Protein AF-I9NZW0-F1 (afdb_monomer)

Structure (mmCIF, N/CA/C/O backbone):
data_AF-I9NZW0-F1
#
_entry.id   AF-I9NZW0-F1
#
loop_
_atom_site.group_PDB
_atom_site.id
_atom_site.type_symbol
_atom_site.label_atom_id
_atom_site.label_alt_id
_atom_site.label_comp_id
_atom_site.label_asym_id
_atom_site.label_entity_id
_atom_site.label_seq_id
_atom_site.pdbx_PDB_ins_code
_atom_site.Cartn_x
_atom_site.Cartn_y
_atom_site.Cartn_z
_atom_site.occupancy
_atom_site.B_iso_or_equiv
_atom_site.auth_seq_id
_atom_site.auth_comp_id
_atom_site.auth_asym_id
_atom_site.auth_atom_id
_atom_site.pdbx_PDB_model_num
ATOM 1 N N . MET A 1 1 ? 2.093 -16.004 22.300 1.00 51.56 1 MET A N 1
ATOM 2 C CA . MET A 1 1 ? 3.084 -17.109 22.255 1.00 51.56 1 MET A CA 1
ATOM 3 C C . MET A 1 1 ? 4.210 -16.873 21.240 1.00 51.56 1 MET A C 1
ATOM 5 O O . MET A 1 1 ? 5.294 -17.393 21.454 1.00 51.56 1 MET A O 1
ATOM 9 N N . ASN A 1 2 ? 3.991 -16.119 20.151 1.00 54.97 2 ASN A N 1
ATOM 10 C CA . ASN A 1 2 ? 5.011 -15.910 19.108 1.00 54.97 2 ASN A CA 1
ATOM 11 C C . ASN A 1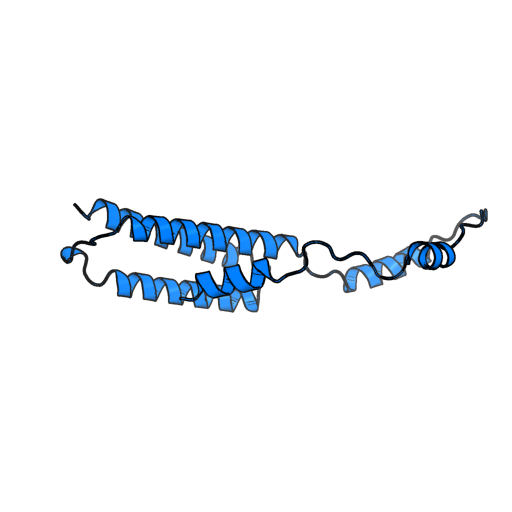 2 ? 6.029 -14.803 19.435 1.00 54.97 2 ASN A C 1
ATOM 13 O O . ASN A 1 2 ? 7.185 -14.917 19.047 1.00 54.97 2 ASN A O 1
ATOM 17 N N . GLU A 1 3 ? 5.619 -13.772 20.172 1.00 68.38 3 GLU A N 1
ATOM 18 C CA . GLU A 1 3 ? 6.463 -12.609 20.493 1.00 68.38 3 GLU A CA 1
ATOM 19 C C . GLU A 1 3 ? 7.621 -12.988 21.423 1.00 68.38 3 GLU A C 1
ATOM 21 O O . GLU A 1 3 ? 8.771 -12.656 21.162 1.00 68.38 3 GLU A O 1
ATOM 26 N N . THR A 1 4 ? 7.347 -13.835 22.418 1.00 71.31 4 THR A N 1
ATOM 27 C CA . THR A 1 4 ? 8.343 -14.324 23.384 1.00 71.31 4 THR A CA 1
ATOM 28 C C . THR A 1 4 ? 9.464 -15.126 22.718 1.00 71.31 4 THR A C 1
ATOM 30 O O . THR A 1 4 ? 10.619 -15.048 23.122 1.00 71.31 4 THR A O 1
ATOM 33 N N . LYS A 1 5 ? 9.133 -15.876 21.661 1.00 72.38 5 LYS A N 1
ATOM 34 C CA . LYS A 1 5 ? 10.101 -16.666 20.891 1.00 72.38 5 LYS A CA 1
ATOM 35 C C . LYS A 1 5 ? 10.977 -15.784 19.998 1.00 72.38 5 LYS A C 1
ATOM 37 O O . LYS A 1 5 ? 12.113 -16.145 19.708 1.00 72.38 5 LYS A O 1
ATOM 42 N N . LEU A 1 6 ? 10.454 -14.644 19.550 1.00 73.12 6 LEU A N 1
ATOM 43 C CA . LEU A 1 6 ? 11.193 -13.694 18.726 1.00 73.12 6 LEU A CA 1
ATOM 44 C C . LEU A 1 6 ? 12.219 -12.923 19.564 1.00 73.12 6 LEU A C 1
ATOM 46 O O . LEU A 1 6 ? 13.369 -12.802 19.148 1.00 73.12 6 LEU A O 1
ATOM 50 N N . ASP A 1 7 ? 11.832 -12.494 20.766 1.00 78.69 7 ASP A N 1
ATOM 51 C CA . ASP A 1 7 ? 12.735 -11.835 21.715 1.00 78.69 7 ASP A CA 1
ATOM 52 C C . ASP A 1 7 ? 13.882 -12.751 22.153 1.00 78.69 7 ASP A C 1
ATOM 54 O O . ASP A 1 7 ? 15.030 -12.315 22.245 1.00 78.69 7 ASP A O 1
ATOM 58 N N . GLU A 1 8 ? 13.599 -14.039 22.351 1.00 79.38 8 GLU A N 1
ATOM 59 C CA . GLU A 1 8 ? 14.618 -15.040 22.670 1.00 79.38 8 GLU A CA 1
ATOM 60 C C . GLU A 1 8 ? 15.633 -15.189 21.527 1.00 79.38 8 GLU A C 1
ATOM 62 O O . GLU A 1 8 ? 16.845 -15.169 21.753 1.00 79.38 8 GLU A O 1
ATOM 67 N N . LEU A 1 9 ? 15.160 -15.250 20.279 1.00 78.88 9 LEU A N 1
ATOM 68 C CA . LEU A 1 9 ? 16.037 -15.325 19.113 1.00 78.88 9 LEU A CA 1
ATOM 69 C C . LEU A 1 9 ? 16.885 -14.056 18.969 1.00 78.88 9 LEU A C 1
ATOM 71 O O . LEU A 1 9 ? 18.094 -14.168 18.798 1.00 78.88 9 LEU A O 1
ATOM 75 N N . ILE A 1 10 ? 16.304 -12.865 19.122 1.00 77.25 10 ILE A N 1
ATOM 76 C CA . ILE A 1 10 ? 17.029 -11.585 19.037 1.00 77.25 10 ILE A CA 1
ATOM 77 C C . ILE A 1 10 ? 18.091 -11.467 20.134 1.00 77.25 10 ILE A C 1
ATOM 79 O O . ILE A 1 10 ? 19.205 -11.017 19.864 1.00 77.25 10 ILE A O 1
ATOM 83 N N . ALA A 1 11 ? 17.786 -11.916 21.353 1.00 80.31 11 ALA A N 1
ATOM 84 C CA . ALA A 1 11 ? 18.749 -11.949 22.449 1.00 80.31 11 ALA A CA 1
ATOM 85 C C . ALA A 1 11 ? 19.922 -12.911 22.184 1.00 80.31 11 ALA A C 1
ATOM 87 O O . ALA A 1 11 ? 21.001 -12.726 22.748 1.00 80.31 11 ALA A O 1
ATOM 88 N N . THR A 1 12 ? 19.723 -13.905 21.314 1.00 79.06 12 THR A N 1
ATOM 89 C CA . THR A 1 12 ? 20.727 -14.919 20.961 1.00 79.06 12 THR A CA 1
ATOM 90 C C . THR A 1 12 ? 21.625 -14.484 19.795 1.00 79.06 12 THR A C 1
ATOM 92 O O . THR A 1 12 ? 22.683 -15.081 19.582 1.00 79.06 12 THR A O 1
ATOM 95 N N . LEU A 1 13 ? 21.259 -13.444 19.033 1.00 76.44 13 LEU A N 1
ATOM 96 C CA . LEU A 1 13 ? 22.111 -12.959 17.947 1.00 76.44 13 LEU A CA 1
ATOM 97 C C . LEU A 1 13 ? 23.344 -12.207 18.494 1.00 76.44 13 LEU A C 1
ATOM 99 O O . LEU A 1 13 ? 23.213 -11.328 19.352 1.00 76.44 13 LEU A O 1
ATOM 103 N N . PRO A 1 14 ? 24.553 -12.500 17.980 1.00 70.44 14 PRO A N 1
ATOM 104 C CA . PRO A 1 14 ? 25.766 -11.796 18.376 1.00 70.44 14 PRO A CA 1
ATOM 105 C C . PRO A 1 14 ? 25.675 -10.324 17.960 1.00 70.44 14 PRO A C 1
ATOM 107 O O . PRO A 1 14 ? 25.462 -10.009 16.791 1.00 70.44 14 PRO A O 1
ATOM 110 N N . ARG A 1 15 ? 25.833 -9.421 18.934 1.00 67.69 15 ARG A N 1
ATOM 111 C CA . ARG A 1 15 ? 25.682 -7.967 18.741 1.00 67.69 15 ARG A CA 1
ATOM 112 C C . ARG A 1 15 ? 26.798 -7.326 17.916 1.00 67.69 15 ARG A C 1
ATOM 114 O O . ARG A 1 15 ? 26.579 -6.253 17.371 1.00 67.69 15 ARG A O 1
ATOM 121 N N . ASP A 1 16 ? 27.942 -7.994 17.790 1.00 64.56 16 ASP A N 1
ATOM 122 C CA . ASP A 1 16 ? 29.080 -7.525 17.007 1.00 64.56 16 ASP A CA 1
ATOM 123 C C . ASP A 1 16 ? 29.645 -8.654 16.143 1.00 64.56 16 ASP A C 1
ATOM 125 O O . ASP A 1 16 ? 30.120 -9.680 16.634 1.00 64.56 16 ASP A O 1
ATOM 129 N N . LEU A 1 17 ? 29.599 -8.443 14.829 1.00 63.53 17 LEU A N 1
ATOM 130 C CA . LEU A 1 17 ? 30.255 -9.270 13.821 1.00 63.53 17 LEU A CA 1
ATOM 131 C C . LEU A 1 17 ? 31.567 -8.586 13.428 1.00 63.53 17 LEU A C 1
ATOM 133 O O . LEU A 1 17 ? 31.622 -7.811 12.475 1.00 63.53 17 LEU A O 1
ATOM 137 N N . ALA A 1 18 ? 32.633 -8.866 14.178 1.00 60.88 18 ALA A N 1
ATOM 138 C CA . ALA A 1 18 ? 33.973 -8.454 13.782 1.00 60.88 18 ALA A CA 1
ATOM 139 C C . ALA A 1 18 ? 34.464 -9.349 12.623 1.00 60.88 18 ALA A C 1
ATOM 141 O O . ALA A 1 18 ? 34.391 -10.579 12.725 1.00 60.88 18 ALA A O 1
ATOM 142 N N . PRO A 1 19 ? 34.964 -8.782 11.512 1.00 63.72 19 PRO A N 1
ATOM 143 C CA . PRO A 1 19 ? 35.480 -9.576 10.406 1.00 63.72 19 PRO A CA 1
ATOM 144 C C . PRO A 1 19 ? 36.719 -10.363 10.856 1.00 63.72 19 PRO A C 1
ATOM 146 O O . PRO A 1 19 ? 37.689 -9.793 11.346 1.00 63.72 19 PRO A O 1
ATOM 149 N N . ALA A 1 20 ? 36.707 -11.686 10.659 1.00 70.19 20 ALA A N 1
ATOM 150 C CA . ALA A 1 20 ? 37.780 -12.588 11.101 1.00 70.19 20 ALA A CA 1
ATOM 151 C C . ALA A 1 20 ? 39.145 -12.334 10.425 1.00 70.19 20 ALA A C 1
ATOM 153 O O . ALA A 1 20 ? 40.165 -12.858 10.870 1.00 70.19 20 ALA A O 1
ATOM 154 N N . ARG A 1 21 ? 39.176 -11.556 9.336 1.00 66.75 21 ARG A N 1
ATOM 155 C CA . ARG A 1 21 ? 40.395 -11.190 8.615 1.00 66.75 21 ARG A CA 1
ATOM 156 C C . ARG A 1 21 ? 40.279 -9.766 8.107 1.00 66.75 21 ARG A C 1
ATOM 158 O O . ARG A 1 21 ? 39.285 -9.427 7.469 1.00 66.75 21 ARG A O 1
ATOM 165 N N . ASP A 1 22 ? 41.321 -8.976 8.329 1.00 78.88 22 ASP A N 1
ATOM 166 C CA . ASP A 1 22 ? 41.436 -7.667 7.706 1.00 78.88 22 ASP A CA 1
ATOM 167 C C . ASP A 1 22 ? 41.612 -7.843 6.188 1.00 78.88 22 ASP A C 1
ATOM 169 O O . ASP A 1 22 ? 42.605 -8.395 5.706 1.00 78.88 22 ASP A O 1
ATOM 173 N N . LEU A 1 23 ? 40.579 -7.469 5.434 1.00 77.75 23 LEU A N 1
ATOM 174 C CA . LEU A 1 23 ? 40.551 -7.560 3.974 1.00 77.75 23 LEU A CA 1
ATOM 175 C C . LEU A 1 23 ? 41.060 -6.279 3.311 1.00 77.75 23 LEU A C 1
ATOM 177 O O . LEU A 1 23 ? 41.227 -6.259 2.090 1.00 77.75 23 LEU A O 1
ATOM 181 N N . TRP A 1 24 ? 41.332 -5.235 4.094 1.00 79.88 24 TRP A N 1
ATOM 182 C CA . TRP A 1 24 ? 41.763 -3.939 3.589 1.00 79.88 24 TRP A CA 1
ATOM 183 C C . TRP A 1 24 ? 43.039 -4.006 2.733 1.00 79.88 24 TRP A C 1
ATOM 185 O O . TRP A 1 24 ? 43.020 -3.492 1.613 1.00 79.88 24 TRP A O 1
ATOM 195 N N . PRO A 1 25 ? 44.094 -4.750 3.128 1.00 76.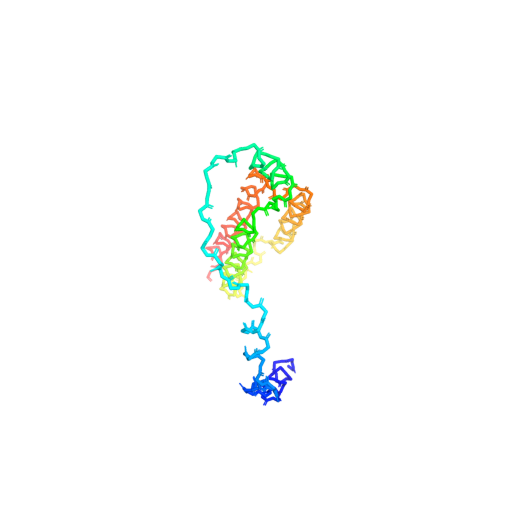38 25 PRO A N 1
ATOM 196 C CA . PRO A 1 25 ? 45.324 -4.837 2.336 1.00 76.38 25 PRO A CA 1
ATOM 197 C C . PRO A 1 25 ? 45.113 -5.505 0.970 1.00 76.38 25 PRO A C 1
ATOM 199 O O . PRO A 1 25 ? 45.751 -5.157 -0.023 1.00 76.38 25 PRO A O 1
ATOM 202 N N . ALA A 1 26 ? 44.195 -6.476 0.905 1.00 75.88 26 ALA A N 1
ATOM 203 C CA . ALA A 1 26 ? 43.894 -7.202 -0.324 1.00 75.88 26 ALA A CA 1
ATOM 204 C C . ALA A 1 26 ? 43.106 -6.343 -1.323 1.00 75.88 26 ALA A C 1
ATOM 206 O O . ALA A 1 26 ? 43.262 -6.518 -2.532 1.00 75.88 26 ALA A O 1
ATOM 207 N N . LEU A 1 27 ? 42.270 -5.425 -0.832 1.00 69.62 27 LEU A N 1
ATOM 208 C CA . LEU A 1 27 ? 41.552 -4.460 -1.663 1.00 69.62 27 LEU A CA 1
ATOM 209 C C . LEU A 1 27 ? 42.499 -3.379 -2.188 1.00 69.62 27 LEU A C 1
ATOM 211 O O . LEU A 1 27 ? 42.442 -3.044 -3.367 1.00 69.62 27 LEU A O 1
ATOM 215 N N . GLU A 1 28 ? 43.423 -2.903 -1.353 1.00 75.12 28 GLU A N 1
ATOM 216 C CA . GLU A 1 28 ? 44.401 -1.875 -1.726 1.00 75.12 28 GLU A CA 1
ATOM 217 C C . GLU A 1 28 ? 45.329 -2.342 -2.858 1.00 75.12 28 GLU A C 1
ATOM 219 O O . GLU A 1 28 ? 45.597 -1.599 -3.802 1.00 75.12 28 GLU A O 1
ATOM 224 N N . ALA A 1 29 ? 45.718 -3.620 -2.835 1.00 72.50 29 ALA A N 1
ATOM 225 C CA . ALA A 1 29 ? 46.498 -4.251 -3.899 1.00 72.50 29 ALA A CA 1
ATOM 226 C C . ALA A 1 29 ? 45.737 -4.399 -5.234 1.00 72.50 29 ALA A C 1
ATOM 228 O O . ALA A 1 29 ? 46.361 -4.548 -6.284 1.00 72.50 29 ALA A O 1
ATOM 229 N N . GLN A 1 30 ? 44.402 -4.370 -5.208 1.00 70.06 30 GLN A N 1
ATOM 230 C CA . GLN A 1 30 ? 43.549 -4.482 -6.398 1.00 70.06 30 GLN A CA 1
ATOM 231 C C . GLN A 1 30 ? 43.137 -3.118 -6.965 1.00 70.06 30 GLN A C 1
ATOM 233 O O . GLN A 1 30 ? 42.552 -3.060 -8.049 1.00 70.06 30 GLN A O 1
ATOM 238 N N . LEU A 1 31 ? 43.454 -2.016 -6.275 1.00 69.38 31 LEU A N 1
ATOM 239 C CA . LEU A 1 31 ? 43.141 -0.678 -6.761 1.00 69.38 31 LEU A CA 1
ATOM 240 C C . LEU A 1 31 ? 44.089 -0.292 -7.911 1.00 69.38 31 LEU A C 1
ATOM 242 O O . LEU A 1 31 ? 45.309 -0.215 -7.724 1.00 69.38 31 LEU A O 1
ATOM 246 N N . PRO A 1 32 ? 43.562 -0.006 -9.114 1.00 61.88 32 PRO A N 1
ATOM 247 C CA . PRO A 1 32 ? 44.387 0.346 -10.258 1.00 61.88 32 PRO A CA 1
ATOM 248 C C . PRO A 1 32 ? 45.107 1.670 -9.991 1.00 61.88 32 PRO A C 1
ATOM 250 O O . PRO A 1 32 ? 44.478 2.705 -9.788 1.00 61.88 32 PRO A O 1
ATOM 253 N N . HIS A 1 33 ? 46.440 1.650 -9.996 1.00 61.25 33 HIS A N 1
ATOM 254 C CA . HIS A 1 33 ? 47.231 2.864 -9.814 1.00 61.25 33 HIS A CA 1
ATOM 255 C C . HIS A 1 33 ? 47.156 3.720 -11.089 1.00 61.25 33 HIS A C 1
ATOM 257 O O . HIS A 1 33 ? 47.596 3.265 -12.155 1.00 61.25 33 HIS A O 1
ATOM 263 N N . PRO A 1 34 ? 46.611 4.951 -11.028 1.00 59.53 34 PRO A N 1
ATOM 264 C CA . PRO A 1 34 ? 46.455 5.777 -12.214 1.00 59.53 34 PRO A CA 1
ATOM 265 C C . PRO A 1 34 ? 47.830 6.263 -12.682 1.00 59.53 34 PRO A C 1
ATOM 267 O O . PRO A 1 34 ? 48.458 7.122 -12.066 1.00 59.53 34 PRO A O 1
ATOM 270 N N . LYS A 1 35 ? 48.319 5.717 -13.800 1.00 62.41 35 LYS A N 1
ATOM 271 C CA . LYS A 1 35 ? 49.497 6.265 -14.487 1.00 62.41 35 LYS A CA 1
ATOM 272 C C . LYS A 1 35 ? 49.084 7.527 -15.250 1.00 62.41 35 LYS A C 1
ATOM 274 O O . LYS A 1 35 ? 48.166 7.441 -16.070 1.00 62.41 35 LYS A O 1
ATOM 279 N N . PRO A 1 36 ? 49.756 8.680 -15.068 1.00 58.31 36 PRO A N 1
ATOM 280 C CA . PRO A 1 36 ? 49.420 9.873 -15.825 1.00 58.31 36 PRO A CA 1
ATOM 281 C C . PRO A 1 36 ? 49.930 9.698 -17.253 1.00 58.31 36 PRO A C 1
ATOM 283 O O . PRO A 1 36 ? 51.122 9.820 -17.536 1.00 58.31 36 PRO A O 1
ATOM 286 N N . LYS A 1 37 ? 49.016 9.393 -18.172 1.00 61.09 37 LYS A N 1
ATOM 287 C CA . LYS A 1 37 ? 49.310 9.347 -19.599 1.00 61.09 37 LYS A CA 1
ATOM 288 C C . LYS A 1 37 ? 48.543 10.468 -20.277 1.00 61.09 37 LYS A C 1
ATOM 290 O O . LYS A 1 37 ? 47.329 10.416 -20.435 1.00 61.09 37 LYS A O 1
ATOM 295 N N . ARG A 1 38 ? 49.284 11.508 -20.659 1.00 71.50 38 ARG A N 1
ATOM 296 C CA . ARG A 1 38 ? 48.831 12.471 -21.664 1.00 71.50 38 ARG A CA 1
ATOM 297 C C . ARG A 1 38 ? 48.500 11.678 -22.932 1.00 71.50 38 ARG A C 1
ATOM 299 O O . ARG A 1 38 ? 49.223 10.728 -23.216 1.00 71.50 38 ARG A O 1
ATOM 306 N N . TRP A 1 39 ? 47.456 12.063 -23.660 1.00 44.16 39 TRP A N 1
ATOM 307 C CA . TRP A 1 39 ? 47.422 12.259 -25.120 1.00 44.16 39 TRP A CA 1
ATOM 308 C C . TRP A 1 39 ? 45.976 12.583 -25.567 1.00 44.16 39 TRP A C 1
ATOM 310 O O . TRP A 1 39 ? 45.027 12.118 -24.936 1.00 44.16 39 TRP A O 1
ATOM 320 N N . PRO A 1 40 ? 45.802 13.424 -26.601 1.00 63.94 40 PRO A N 1
ATOM 321 C CA . PRO A 1 40 ? 44.511 14.001 -26.982 1.00 63.94 40 PRO A CA 1
ATOM 322 C C . PRO A 1 40 ? 43.693 13.167 -27.991 1.00 63.94 40 PRO A C 1
ATOM 324 O O . PRO A 1 40 ? 44.253 12.430 -28.796 1.00 63.94 40 PRO A O 1
ATOM 327 N N . LEU A 1 41 ? 42.371 13.417 -27.969 1.00 60.56 41 LEU A N 1
ATOM 328 C CA . LEU A 1 41 ? 41.316 13.104 -28.959 1.00 60.56 41 LEU A CA 1
ATOM 329 C C . LEU A 1 41 ? 40.992 11.617 -29.227 1.00 60.56 41 LEU A C 1
ATOM 331 O O . LEU A 1 41 ? 41.519 10.997 -30.144 1.00 60.56 41 LEU A O 1
ATOM 335 N N . ALA A 1 42 ? 40.002 11.089 -28.495 1.00 53.25 42 ALA A N 1
ATOM 336 C CA . ALA A 1 42 ? 39.312 9.831 -28.804 1.00 53.25 42 ALA A CA 1
ATOM 337 C C . ALA A 1 42 ? 37.837 9.895 -28.351 1.00 53.25 42 ALA A C 1
ATOM 339 O O . ALA A 1 42 ? 37.477 9.397 -27.289 1.00 53.25 42 ALA A O 1
ATOM 340 N N . SER A 1 43 ? 36.973 10.537 -29.141 1.00 54.88 43 SER A N 1
ATOM 341 C CA . SER A 1 43 ? 35.551 10.745 -28.794 1.00 54.88 43 SER A CA 1
ATOM 342 C C . SER A 1 43 ? 34.578 9.743 -29.437 1.00 54.88 43 SER A C 1
ATOM 344 O O . SER A 1 43 ? 33.376 9.853 -29.224 1.00 54.88 43 SER A O 1
ATOM 346 N N . ALA A 1 44 ? 35.048 8.749 -30.201 1.00 54.59 44 ALA A N 1
ATOM 347 C CA . ALA A 1 44 ? 34.151 7.837 -30.928 1.00 54.59 44 ALA A CA 1
ATOM 348 C C . ALA A 1 44 ? 33.636 6.641 -30.092 1.00 54.59 44 ALA A C 1
ATOM 350 O O . ALA A 1 44 ? 32.551 6.132 -30.355 1.00 54.59 44 ALA A O 1
ATOM 351 N N . ALA A 1 45 ? 34.370 6.199 -29.064 1.00 54.66 45 ALA A N 1
ATOM 352 C CA . ALA A 1 45 ? 33.995 5.019 -28.269 1.00 54.66 45 ALA A CA 1
ATOM 353 C C . ALA A 1 45 ? 32.863 5.285 -27.253 1.00 54.66 45 ALA A C 1
ATOM 355 O O . ALA A 1 45 ? 32.147 4.362 -26.861 1.00 54.66 45 ALA A O 1
ATOM 356 N N . SER A 1 46 ? 32.664 6.544 -26.852 1.00 53.72 46 SER A N 1
ATOM 357 C CA . SER A 1 46 ? 31.701 6.918 -25.808 1.00 53.72 46 SER A CA 1
ATOM 358 C C . SER A 1 46 ? 30.244 6.703 -26.224 1.00 53.72 46 SER A C 1
ATOM 360 O O . SER A 1 46 ? 29.408 6.402 -25.377 1.00 53.72 46 SER A O 1
ATOM 362 N N . LEU A 1 47 ? 29.935 6.807 -27.521 1.00 60.91 47 LEU A N 1
ATOM 363 C CA . LEU A 1 47 ? 28.568 6.641 -28.024 1.00 60.91 47 LEU A CA 1
ATOM 364 C C . LEU A 1 47 ? 28.128 5.170 -28.039 1.00 60.91 47 LEU A C 1
ATOM 366 O O . LEU A 1 47 ? 26.974 4.87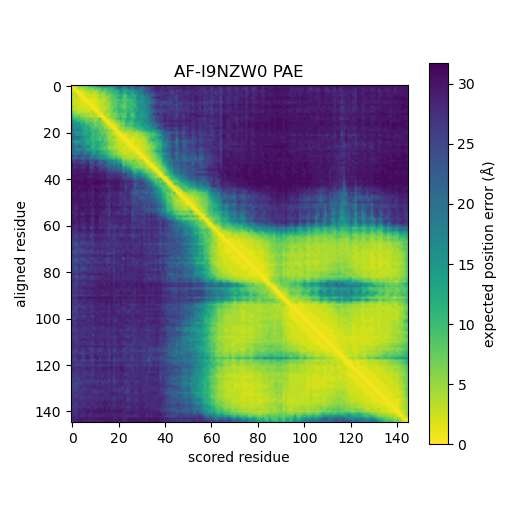5 -27.740 1.00 60.91 47 LEU A O 1
ATOM 370 N N . LEU A 1 48 ? 29.049 4.238 -28.311 1.00 57.66 48 LEU A N 1
ATOM 371 C CA . LEU A 1 48 ? 28.757 2.801 -28.263 1.00 57.66 48 LEU A CA 1
ATOM 372 C C . LEU A 1 48 ? 28.566 2.313 -26.826 1.00 57.66 48 LEU A C 1
ATOM 374 O O . LEU A 1 48 ? 27.648 1.538 -26.564 1.00 57.66 48 LEU A O 1
ATOM 378 N N . LEU A 1 49 ? 29.376 2.820 -25.889 1.00 58.00 49 LEU A N 1
ATOM 379 C CA . LEU A 1 49 ? 29.185 2.540 -24.469 1.00 58.00 49 LEU A CA 1
ATOM 380 C C . LEU A 1 49 ? 27.828 3.093 -24.004 1.00 58.00 49 LEU A C 1
ATOM 382 O O . LEU A 1 49 ? 27.047 2.344 -23.438 1.00 58.00 49 LEU A O 1
ATOM 386 N N . ALA A 1 50 ? 27.498 4.353 -24.317 1.00 62.03 50 ALA A N 1
ATOM 387 C CA . ALA A 1 50 ? 26.211 4.972 -23.972 1.00 62.03 50 ALA A CA 1
ATOM 388 C C . ALA A 1 50 ? 24.997 4.217 -24.542 1.00 62.03 50 ALA A C 1
ATOM 390 O O . ALA A 1 50 ? 23.997 4.064 -23.846 1.00 62.03 50 ALA A O 1
ATOM 391 N N . SER A 1 51 ? 25.095 3.694 -25.768 1.00 63.16 51 SER A N 1
ATOM 392 C CA . SER A 1 51 ? 24.018 2.917 -26.392 1.00 63.16 51 SER A CA 1
ATOM 393 C C . SER A 1 51 ? 23.830 1.535 -25.762 1.00 63.16 51 SER A C 1
ATOM 395 O O . SER A 1 51 ? 22.691 1.097 -25.623 1.00 63.16 51 SER A O 1
ATOM 397 N N . LEU A 1 52 ? 24.909 0.851 -25.359 1.00 62.69 52 LEU A N 1
ATOM 398 C CA . LEU A 1 52 ? 24.791 -0.364 -24.544 1.00 62.69 52 LEU A CA 1
ATOM 399 C C . LEU A 1 52 ? 24.265 -0.031 -23.144 1.00 62.69 52 LEU A C 1
ATOM 401 O O . LEU A 1 52 ? 23.498 -0.819 -22.591 1.00 62.69 52 LEU A O 1
ATOM 405 N N . LEU A 1 53 ? 24.647 1.132 -22.590 1.00 59.31 53 LEU A N 1
ATOM 406 C CA . LEU A 1 53 ? 24.230 1.541 -21.252 1.00 59.31 53 LEU A CA 1
ATOM 407 C C . LEU A 1 53 ? 22.749 1.925 -21.157 1.00 59.31 53 LEU A C 1
ATOM 409 O O . LEU A 1 53 ? 22.104 1.671 -20.142 1.00 59.31 53 LEU A O 1
ATOM 413 N N . TYR A 1 54 ? 22.180 2.429 -22.250 1.00 66.94 54 TYR A N 1
ATOM 414 C CA . TYR A 1 54 ? 20.749 2.693 -22.373 1.00 66.94 54 TYR A CA 1
ATOM 415 C C . TYR A 1 54 ? 19.893 1.417 -22.287 1.00 66.94 54 TYR A C 1
ATOM 417 O O . TYR A 1 54 ? 18.773 1.465 -21.789 1.00 66.94 54 TYR A O 1
ATOM 425 N N . TRP A 1 55 ? 20.413 0.268 -22.735 1.00 67.62 55 TRP A N 1
ATOM 426 C CA . TRP A 1 55 ? 19.630 -0.968 -22.826 1.00 67.62 55 TRP A CA 1
ATOM 427 C C . TRP A 1 55 ? 19.537 -1.743 -21.505 1.00 67.62 55 TRP A C 1
ATOM 429 O O . TRP A 1 55 ? 18.606 -2.522 -21.325 1.00 67.62 55 TRP A O 1
ATOM 439 N N . TYR A 1 56 ? 20.476 -1.535 -20.574 1.00 65.00 56 TYR A N 1
ATOM 440 C CA . TYR A 1 56 ? 20.477 -2.253 -19.296 1.00 65.00 56 TYR A CA 1
ATOM 441 C C . TYR A 1 56 ? 19.834 -1.476 -18.144 1.00 65.00 56 TYR A C 1
ATOM 443 O O . TYR A 1 56 ? 19.793 -2.015 -17.042 1.00 65.00 56 TYR A O 1
ATOM 451 N N . TRP A 1 57 ? 19.371 -0.235 -18.346 1.00 60.38 57 TRP A N 1
ATOM 452 C CA . TRP A 1 57 ? 18.872 0.598 -17.247 1.00 60.38 57 TRP A CA 1
ATOM 453 C C . TRP A 1 57 ? 17.652 -0.072 -16.593 1.00 60.38 57 TRP A C 1
ATOM 455 O O . TRP A 1 57 ? 16.591 -0.129 -17.219 1.00 60.38 57 TRP A O 1
ATOM 465 N N . PRO A 1 58 ? 17.765 -0.611 -15.361 1.00 61.91 58 PRO A N 1
ATOM 466 C CA . PRO A 1 58 ? 16.600 -1.153 -14.690 1.00 61.91 58 PRO A CA 1
ATOM 467 C C . PRO A 1 58 ? 15.661 0.015 -14.393 1.00 61.91 58 PRO A C 1
ATOM 469 O O . PRO A 1 58 ? 16.107 1.083 -13.958 1.00 61.91 58 PRO A O 1
ATOM 472 N N . ALA A 1 59 ? 14.367 -0.183 -14.643 1.00 61.06 59 ALA A N 1
ATOM 473 C CA . ALA A 1 59 ? 13.334 0.744 -14.208 1.00 61.06 59 ALA A CA 1
ATOM 474 C C . ALA A 1 59 ? 13.570 1.102 -12.729 1.00 61.06 59 ALA A C 1
ATOM 476 O O . ALA A 1 59 ? 13.889 0.251 -11.895 1.00 61.06 59 ALA A O 1
ATOM 477 N N . THR A 1 60 ? 13.536 2.395 -12.434 1.00 56.91 60 THR A N 1
ATOM 478 C CA . THR A 1 60 ? 14.010 2.993 -11.183 1.00 56.91 60 THR A CA 1
ATOM 479 C C . THR A 1 60 ? 13.380 2.358 -9.930 1.00 56.91 60 THR A C 1
ATOM 481 O O . THR A 1 60 ? 12.157 2.386 -9.801 1.00 56.91 60 THR A O 1
ATOM 484 N N . PRO A 1 61 ? 14.171 1.908 -8.932 1.00 59.03 61 PRO A N 1
ATOM 485 C CA . PRO A 1 61 ? 13.650 1.324 -7.685 1.00 59.03 61 PRO A CA 1
ATOM 486 C C . PRO A 1 61 ? 12.927 2.339 -6.779 1.00 59.03 61 PRO A C 1
ATOM 488 O O . PRO A 1 61 ? 12.243 1.955 -5.833 1.00 59.03 61 PRO A O 1
ATOM 491 N N . ALA A 1 62 ? 13.058 3.640 -7.060 1.00 60.88 62 ALA A N 1
ATOM 492 C CA . ALA A 1 62 ? 12.448 4.710 -6.273 1.00 60.88 62 ALA A CA 1
ATOM 493 C C . ALA A 1 62 ? 10.908 4.634 -6.233 1.00 60.88 62 ALA A C 1
ATOM 495 O O . ALA A 1 62 ? 10.324 4.918 -5.190 1.00 60.88 62 ALA A O 1
ATOM 496 N N . LEU A 1 63 ? 10.261 4.201 -7.325 1.00 63.09 63 LEU A N 1
ATOM 497 C CA . LEU A 1 63 ? 8.800 4.042 -7.395 1.00 63.09 63 LEU A CA 1
ATOM 498 C C . LEU A 1 63 ? 8.288 2.867 -6.545 1.00 63.09 63 LEU A C 1
ATOM 500 O O . LEU A 1 63 ? 7.194 2.925 -5.991 1.00 63.09 63 LEU A O 1
ATOM 504 N N . GLN A 1 64 ? 9.081 1.803 -6.402 1.00 67.94 64 GLN A N 1
ATOM 505 C CA . GLN A 1 64 ? 8.694 0.641 -5.594 1.00 67.94 64 GLN A CA 1
ATOM 506 C C . GLN A 1 64 ? 8.747 0.947 -4.096 1.00 67.94 64 GLN A C 1
ATOM 508 O O . GLN A 1 64 ? 7.896 0.488 -3.337 1.00 67.94 64 GLN A O 1
ATOM 513 N N . LEU A 1 65 ? 9.724 1.750 -3.670 1.00 71.88 65 LEU A N 1
ATOM 514 C CA . LEU A 1 65 ? 9.909 2.111 -2.266 1.00 71.88 65 LEU A CA 1
ATOM 515 C C . LEU A 1 65 ? 8.792 3.042 -1.765 1.00 71.88 65 LEU A C 1
ATOM 517 O O . LEU A 1 65 ? 8.268 2.833 -0.670 1.00 71.88 65 LEU A O 1
ATOM 521 N N . SER A 1 66 ? 8.363 4.003 -2.591 1.00 75.19 66 SER A N 1
ATOM 522 C CA . SER A 1 66 ? 7.230 4.882 -2.274 1.00 75.19 66 SER A CA 1
ATOM 523 C C . SER A 1 66 ? 5.901 4.125 -2.212 1.00 75.19 66 SER A C 1
ATOM 525 O O . SER A 1 66 ? 5.126 4.345 -1.282 1.00 75.19 66 SER A O 1
ATOM 527 N N . ALA A 1 67 ? 5.656 3.191 -3.136 1.00 76.25 67 ALA A N 1
ATOM 528 C CA . ALA A 1 67 ? 4.452 2.358 -3.124 1.00 76.25 67 ALA A CA 1
ATOM 529 C C . ALA A 1 67 ? 4.356 1.495 -1.852 1.00 76.25 67 ALA A C 1
ATOM 531 O O . ALA A 1 67 ? 3.292 1.393 -1.242 1.00 76.25 67 ALA A O 1
ATOM 532 N N . LEU A 1 68 ? 5.478 0.920 -1.412 1.00 82.06 68 LEU A N 1
ATOM 533 C CA . LEU A 1 68 ? 5.545 0.093 -0.205 1.00 82.06 68 LEU A CA 1
ATOM 534 C C . LEU A 1 68 ? 5.351 0.930 1.072 1.00 82.06 68 LEU A C 1
ATOM 536 O O . LEU A 1 68 ? 4.650 0.509 1.990 1.00 82.06 68 LEU A O 1
ATOM 540 N N . GLN A 1 69 ? 5.904 2.145 1.127 1.00 86.12 69 GLN A N 1
ATOM 541 C CA . GLN A 1 69 ? 5.633 3.079 2.228 1.00 86.12 69 GLN A CA 1
ATOM 542 C C . GLN A 1 69 ? 4.162 3.489 2.298 1.00 86.12 69 GLN A C 1
ATOM 544 O O . GLN A 1 69 ? 3.586 3.503 3.384 1.00 86.12 69 GLN A O 1
ATOM 549 N N . GLN A 1 70 ? 3.552 3.806 1.157 1.00 83.81 70 GLN A N 1
ATOM 550 C CA . GLN A 1 70 ? 2.145 4.190 1.091 1.00 83.81 70 GLN A CA 1
ATOM 551 C C . GLN A 1 70 ? 1.229 3.051 1.559 1.00 83.81 70 GLN A C 1
ATOM 553 O O . GLN A 1 70 ? 0.270 3.283 2.293 1.00 83.81 70 GLN A O 1
ATOM 558 N N . GLU A 1 71 ? 1.563 1.816 1.191 1.00 86.06 71 GLU A N 1
ATOM 559 C CA . GLU A 1 71 ? 0.873 0.614 1.649 1.00 86.06 71 GLU A CA 1
ATOM 560 C C . GLU A 1 71 ? 0.913 0.466 3.175 1.00 86.06 71 GLU A C 1
ATOM 562 O O . GLU A 1 71 ? -0.120 0.250 3.810 1.00 86.06 71 GLU A O 1
ATOM 567 N N . LEU A 1 72 ? 2.096 0.620 3.775 1.00 90.38 72 LEU A N 1
ATOM 568 C CA . LEU A 1 72 ? 2.259 0.537 5.227 1.00 90.38 72 LEU A CA 1
ATOM 569 C C . LEU A 1 72 ? 1.459 1.620 5.954 1.00 90.38 72 LEU A C 1
ATOM 571 O O . LEU A 1 72 ? 0.786 1.321 6.938 1.00 90.38 72 LEU A O 1
ATOM 575 N N . GLN A 1 73 ? 1.498 2.859 5.459 1.00 90.25 73 GLN A N 1
ATOM 576 C CA . GLN A 1 73 ? 0.731 3.970 6.031 1.00 90.25 73 GLN A CA 1
ATOM 577 C C . GLN A 1 73 ? -0.774 3.695 5.994 1.00 90.25 73 GLN A C 1
ATOM 579 O O . GLN A 1 73 ? -1.470 3.918 6.983 1.00 90.25 73 GLN A O 1
ATOM 584 N N . TYR A 1 74 ? -1.276 3.173 4.873 1.00 89.75 74 TYR A N 1
ATOM 585 C CA . TYR A 1 74 ? -2.675 2.780 4.745 1.00 89.75 74 TYR A CA 1
ATOM 586 C C . TYR A 1 74 ? -3.048 1.672 5.743 1.00 89.75 74 TYR A C 1
ATOM 588 O O . TYR A 1 74 ? -4.061 1.797 6.430 1.00 89.75 74 TYR A O 1
ATOM 596 N N . GLN A 1 75 ? -2.233 0.619 5.873 1.00 88.75 75 GLN A N 1
ATOM 597 C CA . GLN A 1 75 ? -2.512 -0.478 6.807 1.00 88.75 75 GLN A CA 1
ATOM 598 C C . GLN A 1 75 ? -2.540 -0.002 8.260 1.00 88.75 75 GLN A C 1
ATOM 600 O O . GLN A 1 75 ? -3.418 -0.407 9.024 1.00 88.75 75 GLN A O 1
ATOM 605 N N . GLN A 1 76 ? -1.608 0.875 8.635 1.00 91.75 76 GLN A N 1
ATOM 606 C CA . GLN A 1 76 ? -1.585 1.494 9.959 1.00 91.75 76 GLN A CA 1
ATOM 607 C C . GLN A 1 76 ? -2.864 2.293 10.206 1.00 91.75 76 GLN A C 1
ATOM 609 O O . GLN A 1 76 ? -3.573 2.013 11.170 1.00 91.75 76 GLN A O 1
ATOM 614 N N . ALA A 1 77 ? -3.213 3.198 9.287 1.00 90.50 77 ALA A N 1
ATOM 615 C CA . ALA A 1 77 ? -4.420 4.009 9.397 1.00 90.50 77 ALA A CA 1
ATOM 616 C C . ALA A 1 77 ? -5.682 3.141 9.503 1.00 90.50 77 ALA A C 1
ATOM 618 O O . ALA A 1 77 ? -6.522 3.378 10.364 1.00 90.50 77 ALA A O 1
ATOM 619 N N . LEU A 1 78 ? -5.810 2.098 8.680 1.00 87.31 78 LEU A N 1
ATOM 620 C CA . LEU A 1 78 ? -6.954 1.189 8.734 1.00 87.31 78 LEU A CA 1
ATOM 621 C C . LEU A 1 78 ? -7.045 0.492 10.099 1.00 87.31 78 LEU A C 1
ATOM 623 O O . LEU A 1 78 ? -8.120 0.433 10.690 1.00 87.31 78 LEU A O 1
ATOM 627 N N . THR A 1 79 ? -5.919 -0.012 10.607 1.00 87.44 79 THR A N 1
ATOM 628 C CA . THR A 1 79 ? -5.868 -0.750 11.876 1.00 87.44 79 THR A CA 1
ATOM 629 C C . THR A 1 79 ? -6.251 0.141 13.053 1.00 87.44 79 THR A C 1
ATOM 631 O O . THR A 1 79 ? -7.067 -0.261 13.879 1.00 87.44 79 THR A O 1
ATOM 634 N N . GLU A 1 80 ? -5.726 1.365 13.112 1.00 88.50 80 GLU A N 1
ATOM 635 C CA . GLU A 1 80 ? -6.069 2.341 14.154 1.00 88.50 80 GLU A CA 1
ATOM 636 C C . GLU A 1 80 ? -7.565 2.688 14.145 1.00 88.50 80 GLU A C 1
ATOM 638 O O . GLU A 1 80 ? -8.216 2.743 15.193 1.00 88.50 80 GLU A O 1
ATOM 643 N N . ARG A 1 81 ? -8.145 2.872 12.954 1.00 86.00 81 ARG A N 1
ATOM 644 C CA . ARG A 1 81 ? -9.572 3.186 12.803 1.00 86.00 81 ARG A CA 1
ATOM 645 C C . ARG A 1 81 ? -10.457 2.011 13.190 1.00 86.00 81 ARG A C 1
ATOM 647 O O . ARG A 1 81 ? -11.395 2.191 13.959 1.00 86.00 81 ARG A O 1
ATOM 654 N N . LEU A 1 82 ? -10.120 0.803 12.743 1.00 83.75 82 LEU A N 1
ATOM 655 C CA . LEU A 1 82 ? -10.834 -0.414 13.133 1.00 83.75 82 LEU A CA 1
ATOM 656 C C . LEU A 1 82 ? -10.723 -0.688 14.640 1.00 83.75 82 LEU A C 1
ATOM 658 O O . LEU A 1 82 ? -11.690 -1.136 15.240 1.00 83.75 82 LEU A O 1
ATOM 662 N N . ALA A 1 83 ? -9.589 -0.378 15.275 1.00 84.56 83 ALA A N 1
ATOM 663 C CA . ALA A 1 83 ? -9.435 -0.508 16.726 1.00 84.56 83 ALA A CA 1
ATOM 664 C C . ALA A 1 83 ? -10.316 0.481 17.511 1.00 84.56 83 ALA A C 1
ATOM 666 O O . ALA A 1 83 ? -10.728 0.183 18.632 1.00 84.56 83 ALA A O 1
ATOM 667 N N . THR A 1 84 ? -10.620 1.640 16.916 1.00 79.38 84 THR A N 1
ATOM 668 C CA . THR A 1 84 ? -11.564 2.622 17.474 1.00 79.38 84 THR A CA 1
ATOM 669 C C . THR A 1 84 ? -13.009 2.123 17.360 1.00 79.38 84 THR A C 1
ATOM 671 O O . THR A 1 84 ? -13.829 2.382 18.239 1.00 79.38 84 THR A O 1
ATOM 674 N N . LEU A 1 85 ? -13.310 1.333 16.326 1.00 77.19 85 LEU A N 1
ATOM 675 C CA . LEU A 1 85 ? -14.586 0.645 16.133 1.00 77.19 85 LEU A CA 1
ATOM 676 C C . LEU A 1 85 ? -14.698 -0.598 17.036 1.00 77.19 85 LEU A C 1
ATOM 678 O O . LEU A 1 85 ? -14.744 -1.730 16.560 1.00 77.19 85 LEU A O 1
ATOM 682 N N . GLN A 1 86 ? -14.740 -0.410 18.359 1.00 65.25 86 GLN A N 1
ATOM 683 C CA . GLN A 1 86 ? -14.909 -1.525 19.305 1.00 65.25 86 GLN A CA 1
ATOM 684 C C . GLN A 1 86 ? -16.282 -2.203 19.180 1.00 65.25 86 GLN A C 1
ATOM 686 O O . GLN A 1 86 ? -16.394 -3.412 19.383 1.00 65.25 86 GLN A O 1
ATOM 691 N N . GLN A 1 87 ? -17.317 -1.438 18.828 1.00 66.31 87 GLN A N 1
ATOM 692 C CA . GLN A 1 87 ? -18.661 -1.933 18.545 1.00 66.31 87 GLN A CA 1
ATOM 693 C C . GLN A 1 87 ? -19.238 -1.148 17.372 1.00 66.31 87 GLN A C 1
ATOM 695 O O . GLN A 1 87 ? -19.625 0.005 17.520 1.00 66.31 87 GLN A O 1
ATOM 700 N N . VAL A 1 88 ? -19.282 -1.784 16.202 1.00 70.19 88 VAL A N 1
ATOM 701 C CA . VAL A 1 88 ? -20.058 -1.261 15.076 1.00 70.19 88 VAL A CA 1
ATOM 702 C C . VAL A 1 88 ? -21.517 -1.609 15.322 1.00 70.19 88 VAL A C 1
ATOM 704 O O . VAL A 1 88 ? -21.831 -2.770 15.600 1.00 70.19 88 VAL A O 1
ATOM 707 N N . ASP A 1 89 ? -22.395 -0.612 15.234 1.00 69.38 89 ASP A N 1
ATOM 708 C CA . ASP A 1 89 ? -23.830 -0.822 15.393 1.00 69.38 89 ASP A CA 1
ATOM 709 C C . ASP A 1 89 ? -24.324 -1.896 14.409 1.00 69.38 89 ASP A C 1
ATOM 711 O O . ASP A 1 89 ? -24.103 -1.823 13.198 1.00 69.38 89 ASP A O 1
ATOM 715 N N . SER A 1 90 ? -25.031 -2.895 14.937 1.00 67.31 90 SER A N 1
ATOM 716 C CA . SER A 1 90 ? -25.730 -3.923 14.162 1.00 67.31 90 SER A CA 1
ATOM 717 C C . SER A 1 90 ? -26.686 -3.358 13.101 1.00 67.31 90 SER A C 1
ATOM 719 O O . SER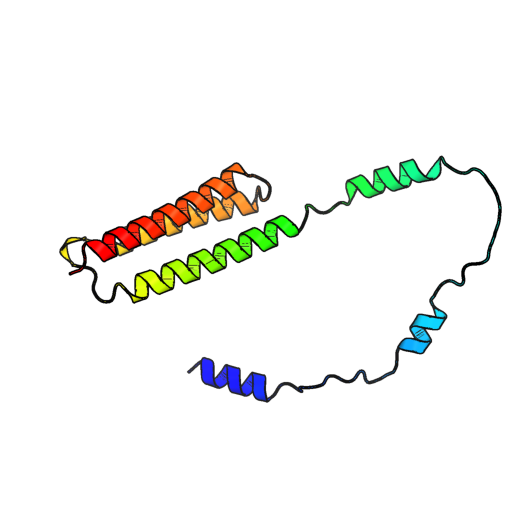 A 1 90 ? -26.975 -4.040 12.117 1.00 67.31 90 SER A O 1
ATOM 721 N N . ALA A 1 91 ? -27.147 -2.112 13.256 1.00 71.00 91 ALA A N 1
ATOM 722 C CA . ALA A 1 91 ? -27.949 -1.400 12.265 1.00 71.00 91 ALA A CA 1
ATOM 723 C C . ALA A 1 91 ? -27.202 -1.137 10.944 1.00 71.00 91 ALA A C 1
ATOM 725 O O . ALA A 1 91 ? -27.845 -0.993 9.905 1.00 71.00 91 ALA A O 1
ATOM 726 N N . PHE A 1 92 ? -25.864 -1.105 10.957 1.00 72.94 92 PHE A N 1
ATOM 727 C CA . PHE A 1 92 ? -25.048 -0.864 9.763 1.00 72.94 92 PHE A CA 1
ATOM 728 C C . PHE A 1 92 ? -24.907 -2.096 8.849 1.00 72.94 92 PHE A C 1
ATOM 730 O O . PHE A 1 92 ? -24.336 -2.005 7.761 1.00 72.94 92 PHE A O 1
ATOM 737 N N . GLY A 1 93 ? -25.464 -3.243 9.256 1.00 78.38 93 GLY A N 1
ATOM 738 C CA . GLY A 1 93 ? -25.477 -4.474 8.468 1.00 78.38 93 GLY A CA 1
ATOM 739 C C . GLY A 1 93 ? -24.093 -5.109 8.297 1.00 78.38 93 GLY A C 1
ATOM 740 O O . GLY A 1 93 ? -23.193 -4.917 9.116 1.00 78.38 93 GLY A O 1
ATOM 741 N N . ASP A 1 94 ? -23.920 -5.878 7.217 1.00 84.19 94 ASP A N 1
ATOM 742 C CA . ASP A 1 94 ? -22.713 -6.665 6.921 1.00 84.19 94 ASP A CA 1
ATOM 743 C C . ASP A 1 94 ? -21.540 -5.803 6.403 1.00 84.19 94 ASP A C 1
ATOM 745 O O . ASP A 1 94 ? -20.947 -6.067 5.353 1.00 84.19 94 ASP A O 1
ATOM 749 N N . TRP A 1 95 ? -21.163 -4.759 7.141 1.00 83.69 95 TRP A N 1
ATOM 750 C CA . TRP A 1 95 ? -20.056 -3.858 6.789 1.00 83.69 95 TRP A CA 1
ATOM 751 C C . TRP A 1 95 ? -18.729 -4.602 6.557 1.00 83.69 95 TRP A C 1
ATOM 753 O O . TRP A 1 95 ? -17.915 -4.199 5.724 1.00 83.69 95 TRP A O 1
ATOM 763 N N . GLN A 1 96 ? -18.524 -5.722 7.256 1.00 85.69 96 GLN A N 1
ATOM 764 C CA . GLN A 1 96 ? -17.359 -6.598 7.095 1.00 85.69 96 GLN A CA 1
ATOM 765 C C . GLN A 1 96 ? -17.328 -7.237 5.709 1.00 85.69 96 GLN A C 1
ATOM 767 O O . GLN A 1 96 ? -16.273 -7.290 5.077 1.00 85.69 96 GLN A O 1
ATOM 772 N N . TRP A 1 97 ? -18.489 -7.673 5.211 1.00 87.75 97 TRP A N 1
ATOM 773 C CA . TRP A 1 97 ? -18.608 -8.222 3.866 1.00 87.75 97 TRP A CA 1
ATOM 774 C C . TRP A 1 97 ? -18.275 -7.159 2.822 1.00 87.75 97 TRP A C 1
ATOM 776 O O . TRP A 1 97 ? -17.501 -7.413 1.898 1.00 87.75 97 TRP A O 1
ATOM 786 N N . GLN A 1 98 ? -18.784 -5.940 3.014 1.00 87.12 98 GLN A N 1
ATOM 787 C CA . GLN A 1 98 ? -18.481 -4.824 2.129 1.00 87.12 98 GLN A CA 1
ATOM 788 C C . GLN A 1 98 ? -16.978 -4.543 2.113 1.00 87.12 98 GLN A C 1
ATOM 790 O O . GLN A 1 98 ? -16.380 -4.514 1.040 1.00 87.12 98 GLN A O 1
ATOM 795 N N . LEU A 1 99 ? -16.337 -4.438 3.280 1.00 85.50 99 LEU A N 1
ATOM 796 C CA . LEU A 1 99 ? -14.889 -4.239 3.390 1.00 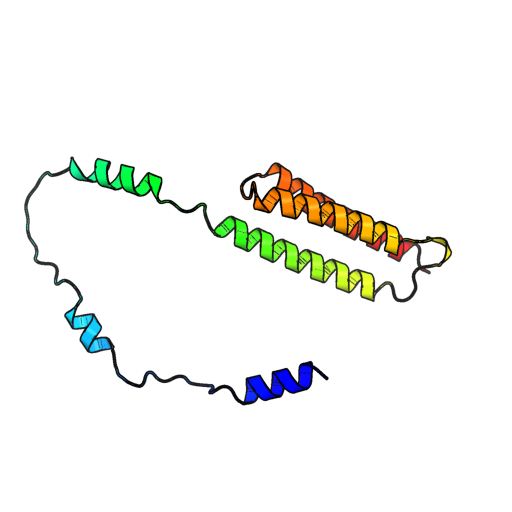85.50 99 LEU A CA 1
ATOM 797 C C . LEU A 1 99 ? -14.092 -5.329 2.656 1.00 85.50 99 LEU A C 1
ATOM 799 O O . LEU A 1 99 ? -13.091 -5.037 2.002 1.00 85.50 99 LEU A O 1
ATOM 803 N N . GLN A 1 100 ? -14.549 -6.576 2.729 1.00 88.69 100 GLN A N 1
ATOM 804 C CA . GLN A 1 100 ? -13.914 -7.705 2.060 1.00 88.69 100 GLN A CA 1
ATOM 805 C C . GLN A 1 100 ? -14.055 -7.638 0.531 1.00 88.69 100 GLN A C 1
ATOM 807 O O . GLN A 1 100 ? -13.102 -7.951 -0.185 1.00 88.69 100 GLN A O 1
ATOM 812 N N . LEU A 1 101 ? -15.193 -7.162 0.017 1.00 88.94 101 LEU A N 1
ATOM 813 C CA . LEU A 1 101 ? -15.370 -6.889 -1.412 1.00 88.94 101 LEU A CA 1
ATOM 814 C C . LEU A 1 101 ? -14.376 -5.821 -1.907 1.00 88.94 101 LEU A C 1
ATOM 816 O O . LEU A 1 101 ? -13.753 -5.989 -2.957 1.00 88.94 101 LEU A O 1
ATOM 820 N N . TRP A 1 102 ? -14.161 -4.757 -1.126 1.00 87.69 102 TRP A N 1
ATOM 821 C CA . TRP A 1 102 ? -13.166 -3.722 -1.442 1.00 87.69 102 TRP A CA 1
ATOM 822 C C . TRP A 1 102 ? -11.734 -4.269 -1.428 1.00 87.69 102 TRP A C 1
ATOM 824 O O . TRP A 1 102 ? -10.970 -4.000 -2.355 1.00 87.69 102 TRP A O 1
ATOM 834 N N . GLN A 1 103 ? -11.383 -5.100 -0.442 1.00 87.25 103 GLN A N 1
ATOM 835 C CA . GLN A 1 103 ? -10.0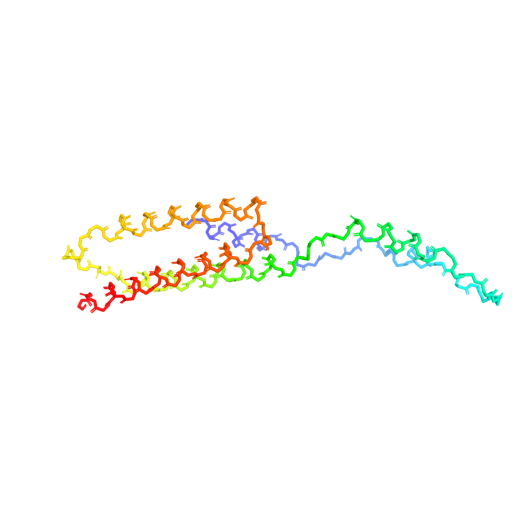86 -5.795 -0.391 1.00 87.25 103 GLN A CA 1
ATOM 836 C C . GLN A 1 103 ? -9.843 -6.634 -1.655 1.00 87.25 103 GLN A C 1
ATOM 838 O O . GLN A 1 103 ? -8.737 -6.658 -2.200 1.00 87.25 103 GLN A O 1
ATOM 843 N N . GLN A 1 104 ? -10.886 -7.282 -2.176 1.00 90.38 104 GLN A N 1
ATOM 844 C CA . GLN A 1 104 ? -10.785 -8.037 -3.419 1.00 90.38 104 GLN A CA 1
ATOM 845 C C . GLN A 1 104 ? -10.522 -7.126 -4.627 1.00 90.38 104 GLN A C 1
ATOM 847 O O . GLN A 1 104 ? -9.693 -7.466 -5.474 1.00 90.38 104 GLN A O 1
ATOM 852 N N . ALA A 1 105 ? -11.169 -5.963 -4.716 1.00 90.88 105 ALA A N 1
ATOM 853 C CA . ALA A 1 105 ? -10.896 -4.986 -5.774 1.00 90.88 105 ALA A CA 1
ATOM 854 C C . ALA A 1 105 ? -9.448 -4.471 -5.715 1.00 90.88 105 ALA A C 1
ATOM 856 O O . ALA A 1 105 ? -8.743 -4.479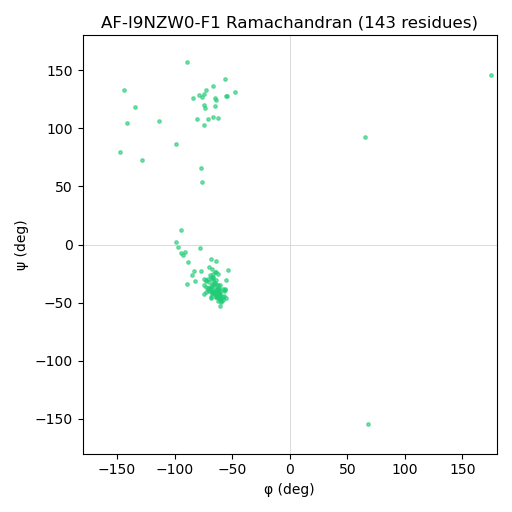 -6.724 1.00 90.88 105 ALA A O 1
ATOM 857 N N . VAL A 1 106 ? -8.965 -4.125 -4.518 1.00 90.06 106 VAL A N 1
ATOM 858 C CA . VAL A 1 106 ? -7.563 -3.748 -4.277 1.00 90.06 106 VAL A CA 1
ATOM 859 C C . VAL A 1 106 ? -6.614 -4.848 -4.756 1.00 90.06 106 VAL A C 1
ATOM 861 O O . VAL A 1 106 ? -5.641 -4.562 -5.454 1.00 90.06 106 VAL A O 1
ATOM 864 N N . SER A 1 107 ? -6.900 -6.113 -4.431 1.00 89.31 107 SER A N 1
ATOM 865 C CA . SER A 1 107 ? -6.055 -7.240 -4.843 1.00 89.31 107 SER A CA 1
ATOM 866 C C . SER A 1 107 ? -5.953 -7.382 -6.367 1.00 89.31 107 SER A C 1
ATOM 868 O O . SER A 1 107 ? -4.868 -7.647 -6.882 1.00 89.31 107 SER A O 1
ATOM 870 N N . GLN A 1 108 ? -7.041 -7.120 -7.099 1.00 91.62 108 GLN A N 1
ATOM 871 C CA . GLN A 1 108 ? -7.058 -7.148 -8.564 1.00 91.62 108 GLN A CA 1
ATOM 872 C C . GLN A 1 108 ? -6.219 -6.017 -9.163 1.00 91.62 108 GLN A C 1
ATOM 874 O O . GLN A 1 108 ? -5.457 -6.246 -10.100 1.00 91.62 108 GLN A O 1
ATOM 879 N N . VAL A 1 109 ? -6.295 -4.811 -8.591 1.00 90.50 109 VAL A N 1
ATOM 880 C CA . VAL A 1 109 ? -5.463 -3.678 -9.028 1.00 90.50 109 VAL A CA 1
ATOM 881 C C . VAL A 1 109 ? -3.985 -3.952 -8.748 1.00 90.50 109 VAL A C 1
ATOM 883 O O . VAL A 1 109 ? -3.144 -3.722 -9.614 1.00 90.50 109 VAL A O 1
ATOM 886 N N . ARG A 1 110 ? -3.648 -4.524 -7.586 1.00 87.50 110 ARG A N 1
ATOM 887 C CA . ARG A 1 110 ? -2.272 -4.960 -7.286 1.00 87.50 110 ARG A CA 1
ATOM 888 C C . ARG A 1 110 ? -1.784 -6.041 -8.245 1.00 87.50 110 ARG A C 1
ATOM 890 O O . ARG A 1 110 ? -0.632 -6.012 -8.666 1.00 87.50 110 ARG A O 1
ATOM 897 N N . GLN A 1 111 ? -2.653 -6.977 -8.614 1.00 89.00 111 GLN A N 1
ATOM 898 C CA . GLN A 1 111 ? -2.332 -7.989 -9.611 1.00 89.00 111 GLN A CA 1
ATOM 899 C C . GLN A 1 111 ? -2.068 -7.347 -10.978 1.00 89.00 111 GLN A C 1
ATOM 901 O O . GLN A 1 111 ? -1.077 -7.687 -11.615 1.00 89.00 111 GLN A O 1
ATOM 906 N N . ALA A 1 112 ? -2.875 -6.377 -11.408 1.00 89.88 112 ALA A N 1
ATOM 907 C CA . ALA A 1 112 ? -2.621 -5.624 -12.636 1.00 89.88 112 ALA A CA 1
ATOM 908 C C . ALA A 1 112 ? -1.285 -4.856 -12.577 1.00 89.88 112 ALA A C 1
ATOM 910 O O . ALA A 1 112 ? -0.501 -4.924 -13.522 1.00 89.88 112 ALA A O 1
ATOM 911 N N . LEU A 1 113 ? -0.975 -4.220 -11.442 1.00 86.62 113 LEU A N 1
ATOM 912 C CA . LEU A 1 113 ? 0.304 -3.540 -11.196 1.00 86.62 113 LEU A CA 1
ATOM 913 C C . LEU A 1 113 ? 1.509 -4.489 -11.228 1.00 86.62 113 LEU A C 1
ATOM 915 O O . LEU A 1 113 ? 2.610 -4.054 -11.546 1.00 86.62 113 LEU A O 1
ATOM 919 N N . SER A 1 114 ? 1.328 -5.785 -10.951 1.00 85.44 114 SER A N 1
ATOM 920 C CA . SER A 1 114 ? 2.413 -6.765 -11.109 1.00 85.44 114 SER A CA 1
ATOM 921 C C . SER 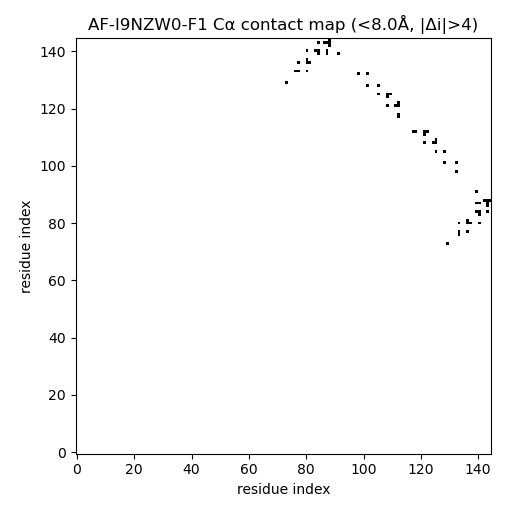A 1 114 ? 2.823 -6.969 -12.574 1.00 85.44 114 SER A C 1
ATOM 923 O O . SER A 1 114 ? 3.983 -7.268 -12.846 1.00 85.44 114 SER A O 1
ATOM 925 N N . PHE A 1 115 ? 1.892 -6.759 -13.513 1.00 87.12 115 PHE A N 1
ATOM 926 C CA . PHE A 1 115 ? 2.156 -6.801 -14.952 1.00 87.12 115 PHE A CA 1
ATOM 927 C C . PHE A 1 115 ? 2.569 -5.432 -15.507 1.00 87.12 115 PHE A C 1
ATOM 929 O O . PHE A 1 115 ? 3.404 -5.368 -16.408 1.00 87.12 115 PHE A O 1
ATOM 936 N N . TYR A 1 116 ? 2.014 -4.347 -14.957 1.00 85.69 116 TYR A N 1
ATOM 937 C CA . TYR A 1 116 ? 2.245 -2.967 -15.394 1.00 85.69 116 TYR A CA 1
ATOM 938 C C . TYR A 1 116 ? 2.650 -2.066 -14.210 1.00 85.69 116 TYR A C 1
ATOM 940 O O . TYR A 1 116 ? 1.851 -1.243 -13.760 1.00 85.69 116 TYR A O 1
ATOM 948 N N . PRO A 1 117 ? 3.879 -2.206 -13.676 1.00 79.88 117 PRO A N 1
ATOM 949 C CA . PRO A 1 117 ? 4.300 -1.507 -12.457 1.00 79.88 117 PRO A CA 1
ATOM 950 C C . PRO A 1 117 ? 4.446 0.011 -12.630 1.00 79.88 117 PRO A C 1
ATOM 952 O O . PRO A 1 117 ? 4.244 0.757 -11.673 1.00 79.88 117 PRO A O 1
ATOM 955 N N . ASP A 1 118 ? 4.756 0.465 -13.846 1.00 80.69 118 ASP A N 1
ATOM 956 C CA . ASP A 1 118 ? 4.983 1.877 -14.178 1.00 80.69 118 ASP A CA 1
ATOM 957 C C . ASP A 1 118 ? 3.724 2.588 -14.711 1.00 80.69 118 ASP A C 1
ATOM 959 O O . ASP A 1 118 ? 3.827 3.690 -15.246 1.00 80.69 118 ASP A O 1
ATOM 963 N N . ASP A 1 119 ? 2.534 1.984 -14.590 1.00 85.12 119 ASP A N 1
ATOM 964 C CA . ASP A 1 119 ? 1.281 2.637 -14.981 1.00 85.12 119 ASP A CA 1
ATOM 965 C C . ASP A 1 119 ? 0.806 3.609 -13.877 1.00 85.12 119 ASP A C 1
ATOM 967 O O . ASP A 1 119 ? 0.320 3.169 -12.824 1.00 85.12 119 ASP A O 1
ATOM 971 N N . PRO A 1 120 ? 0.895 4.937 -14.091 1.00 82.88 120 PRO A N 1
ATOM 972 C CA . PRO A 1 120 ? 0.480 5.914 -13.090 1.00 82.88 120 PRO A CA 1
ATOM 973 C C . PRO A 1 120 ? -1.035 5.894 -12.842 1.00 82.88 120 PRO A C 1
ATOM 975 O O . PRO A 1 120 ? -1.480 6.258 -11.753 1.00 82.88 120 PRO A O 1
ATOM 978 N N . GLY A 1 121 ? -1.841 5.458 -13.815 1.00 90.31 121 GLY A N 1
ATOM 979 C CA . GLY A 1 121 ? -3.292 5.366 -13.681 1.00 90.31 121 GLY A CA 1
ATOM 980 C C . GLY A 1 121 ? -3.697 4.283 -12.687 1.00 90.31 121 GLY A C 1
ATOM 981 O O . GLY A 1 121 ? -4.502 4.541 -11.792 1.00 90.31 121 GLY A O 1
ATOM 982 N N . LEU A 1 122 ? -3.091 3.096 -12.781 1.00 88.75 122 LEU A N 1
ATOM 983 C CA . LEU A 1 122 ? -3.334 1.998 -11.837 1.00 88.75 122 LEU A CA 1
ATOM 984 C C . LEU A 1 122 ? -2.884 2.351 -10.414 1.00 88.75 122 LEU A C 1
ATOM 986 O O . LEU A 1 122 ? -3.582 2.041 -9.448 1.00 88.75 122 LEU A O 1
ATOM 990 N N . GLN A 1 123 ? -1.752 3.046 -10.269 1.00 87.06 123 GLN A N 1
ATOM 991 C CA . GLN A 1 123 ? -1.279 3.521 -8.965 1.00 87.06 123 GLN A CA 1
ATOM 992 C C . GLN A 1 123 ? -2.257 4.527 -8.340 1.00 87.06 123 GLN A C 1
ATOM 994 O O . GLN A 1 123 ? -2.580 4.430 -7.154 1.00 87.06 123 GLN A O 1
ATOM 999 N N . GLN A 1 124 ? -2.784 5.463 -9.136 1.00 88.75 124 GLN A N 1
ATOM 1000 C CA . GLN A 1 124 ? -3.811 6.399 -8.675 1.00 88.75 124 GLN A CA 1
ATOM 1001 C C . GLN A 1 124 ? -5.119 5.695 -8.310 1.00 88.75 124 GLN A C 1
ATOM 1003 O O . GLN A 1 124 ? -5.721 6.023 -7.287 1.00 88.75 124 GLN A O 1
ATOM 1008 N N . GLN A 1 125 ? -5.543 4.703 -9.095 1.00 91.00 125 GLN A N 1
ATOM 1009 C CA . GLN A 1 125 ? -6.721 3.895 -8.779 1.00 91.00 125 GLN A CA 1
ATOM 1010 C C . GLN A 1 125 ? -6.555 3.183 -7.437 1.00 91.00 125 GLN A C 1
ATOM 1012 O O . GLN A 1 125 ? -7.440 3.276 -6.586 1.00 91.00 125 GLN A O 1
ATOM 1017 N N . LEU A 1 126 ? -5.403 2.555 -7.201 1.00 91.12 126 LEU A N 1
ATOM 1018 C CA . LEU A 1 126 ? -5.093 1.908 -5.929 1.00 91.12 126 LEU A CA 1
ATOM 1019 C C . LEU A 1 126 ? -5.159 2.899 -4.757 1.00 91.12 126 LEU A C 1
ATOM 1021 O O . LEU A 1 126 ? -5.825 2.637 -3.756 1.00 91.12 126 LEU A O 1
ATOM 1025 N N . ALA A 1 127 ? -4.530 4.068 -4.907 1.00 89.19 127 ALA A N 1
ATOM 1026 C CA . ALA A 1 127 ? -4.559 5.122 -3.897 1.00 89.19 127 ALA A CA 1
ATOM 1027 C C . ALA A 1 127 ? -5.988 5.614 -3.606 1.00 89.19 127 ALA A C 1
ATOM 1029 O O . ALA A 1 127 ? -6.346 5.833 -2.447 1.00 89.19 127 ALA A O 1
ATOM 1030 N N . SER A 1 128 ? -6.820 5.752 -4.643 1.00 91.19 128 SER A N 1
ATOM 1031 C CA . SER A 1 128 ? -8.220 6.160 -4.497 1.00 91.19 128 SER A CA 1
ATOM 1032 C C . SER A 1 128 ? -9.060 5.111 -3.762 1.00 91.19 128 SER A C 1
ATOM 1034 O O . SER A 1 128 ? -9.853 5.477 -2.897 1.00 91.19 128 SER A O 1
ATOM 1036 N N . LEU A 1 129 ? -8.830 3.818 -4.024 1.00 91.75 129 LEU A N 1
ATOM 1037 C CA . LEU A 1 129 ? -9.496 2.719 -3.320 1.00 91.75 129 LEU A CA 1
ATOM 1038 C C . LEU A 1 129 ? -9.149 2.723 -1.827 1.00 91.75 129 LEU A C 1
ATOM 1040 O O . LEU A 1 129 ? -10.041 2.586 -0.992 1.00 91.75 129 LEU A O 1
ATOM 1044 N N . TYR A 1 130 ? -7.882 2.956 -1.474 1.00 91.31 130 TYR A N 1
ATOM 1045 C CA . TYR A 1 130 ? -7.472 3.088 -0.071 1.00 91.31 130 TYR A CA 1
ATOM 1046 C C . TYR A 1 130 ? -8.157 4.251 0.635 1.00 91.31 130 TYR A C 1
ATOM 1048 O O . TYR A 1 130 ? -8.657 4.088 1.747 1.00 91.31 130 TYR A O 1
ATOM 1056 N N . GLN A 1 131 ? -8.222 5.414 -0.014 1.00 90.75 131 GLN A N 1
ATOM 1057 C CA . GLN A 1 131 ? -8.908 6.576 0.548 1.00 90.75 131 GLN A CA 1
ATOM 1058 C C . GLN A 1 131 ? -10.403 6.321 0.755 1.00 90.75 131 GLN A C 1
ATOM 1060 O O . GLN A 1 131 ? -10.943 6.684 1.797 1.00 90.75 131 GLN A O 1
ATOM 1065 N N . GLN A 1 132 ? -11.066 5.670 -0.205 1.00 91.12 132 GLN A N 1
ATOM 1066 C CA . GLN A 1 132 ? -12.482 5.306 -0.096 1.00 91.12 132 GLN A CA 1
ATOM 1067 C C . GLN A 1 132 ? -12.744 4.325 1.047 1.00 91.12 132 GLN A C 1
ATOM 1069 O O . GLN A 1 132 ? -13.741 4.441 1.753 1.00 91.12 132 GLN A O 1
ATOM 1074 N N . GLN A 1 133 ? -11.843 3.371 1.260 1.00 90.31 133 GLN A N 1
ATOM 1075 C CA . GLN A 1 133 ? -11.985 2.420 2.351 1.00 90.31 133 GLN A CA 1
ATOM 1076 C C . GLN A 1 133 ? -11.831 3.093 3.716 1.00 90.31 133 GLN A C 1
ATOM 1078 O O . GLN A 1 133 ? -12.616 2.822 4.621 1.00 90.31 133 GLN A O 1
ATOM 1083 N N . LEU A 1 134 ? -10.855 3.994 3.855 1.00 89.81 134 LEU A N 1
ATOM 1084 C CA . LEU A 1 134 ? -10.667 4.764 5.084 1.00 89.81 134 LEU A CA 1
ATOM 1085 C C . LEU A 1 134 ? -11.879 5.658 5.368 1.00 89.81 134 LEU A C 1
ATOM 1087 O O . LEU A 1 134 ? -12.379 5.652 6.488 1.00 89.81 134 LEU A O 1
ATOM 1091 N N . SER A 1 135 ? -12.409 6.349 4.355 1.00 90.06 135 SER A N 1
ATOM 1092 C CA . SER A 1 135 ? -13.582 7.210 4.536 1.00 90.06 135 SER A CA 1
ATOM 1093 C C . SER A 1 135 ? -14.854 6.426 4.866 1.00 90.06 135 SER A C 1
ATOM 1095 O O . SER A 1 135 ? -15.669 6.893 5.658 1.00 90.06 135 SER A O 1
ATOM 1097 N N . TYR A 1 136 ? -15.017 5.216 4.326 1.00 88.38 136 TYR A N 1
ATOM 1098 C CA . TYR A 1 136 ? -16.111 4.318 4.701 1.00 88.38 136 TYR A CA 1
ATOM 1099 C C . TYR A 1 136 ? -16.017 3.886 6.171 1.00 88.38 136 TYR A C 1
ATOM 1101 O O . TYR A 1 136 ? -17.011 3.912 6.894 1.00 88.38 136 TYR A O 1
ATOM 1109 N N . VAL A 1 137 ? -14.812 3.543 6.637 1.00 87.75 137 VAL A N 1
ATOM 1110 C CA . VAL A 1 137 ? -14.555 3.208 8.048 1.00 87.75 137 VAL A CA 1
ATOM 1111 C C . VAL A 1 137 ? -14.766 4.427 8.959 1.00 87.75 137 VAL A C 1
ATOM 1113 O O . VAL A 1 137 ? -15.301 4.282 10.056 1.00 87.75 137 VAL A O 1
ATOM 1116 N N . ASP A 1 138 ? -14.435 5.636 8.505 1.00 87.31 138 ASP A N 1
ATOM 1117 C CA . ASP A 1 138 ? -14.741 6.872 9.237 1.00 87.31 138 ASP A CA 1
ATOM 1118 C C . ASP A 1 138 ? -16.253 7.117 9.353 1.00 87.31 138 ASP A C 1
ATOM 1120 O O . ASP A 1 138 ? -16.742 7.494 10.417 1.00 87.31 138 ASP A O 1
ATOM 1124 N N . GLN A 1 139 ? -17.016 6.870 8.285 1.00 84.94 139 GLN A N 1
ATOM 1125 C CA . GLN A 1 139 ? -18.478 6.979 8.318 1.00 84.94 139 GLN A CA 1
ATOM 1126 C C . GLN A 1 139 ? -19.094 5.978 9.297 1.00 84.94 139 GLN A C 1
ATOM 1128 O O . GLN A 1 139 ? -19.958 6.356 10.086 1.00 84.94 139 GLN A O 1
ATOM 1133 N N . LEU A 1 140 ? -18.600 4.738 9.295 1.00 83.31 140 LEU A N 1
ATOM 1134 C CA . LEU A 1 140 ? -18.971 3.704 10.264 1.00 83.31 140 LEU A CA 1
ATOM 1135 C C . LEU A 1 140 ? -18.716 4.148 11.713 1.00 83.31 140 LEU A C 1
ATOM 1137 O O . LEU A 1 140 ? -19.531 3.882 12.602 1.00 83.31 140 LEU A O 1
ATOM 1141 N N . ALA A 1 141 ? -17.600 4.845 11.948 1.00 81.75 141 ALA A N 1
ATOM 1142 C CA . ALA A 1 141 ? -17.246 5.369 13.265 1.00 81.75 141 ALA A CA 1
ATOM 1143 C C . ALA A 1 141 ? -18.179 6.492 13.710 1.00 81.75 141 ALA A C 1
ATOM 1145 O O . ALA A 1 141 ? -18.539 6.546 14.878 1.00 81.75 141 ALA A O 1
ATOM 1146 N N . MET A 1 142 ? -18.617 7.353 12.789 1.00 77.62 142 MET A N 1
A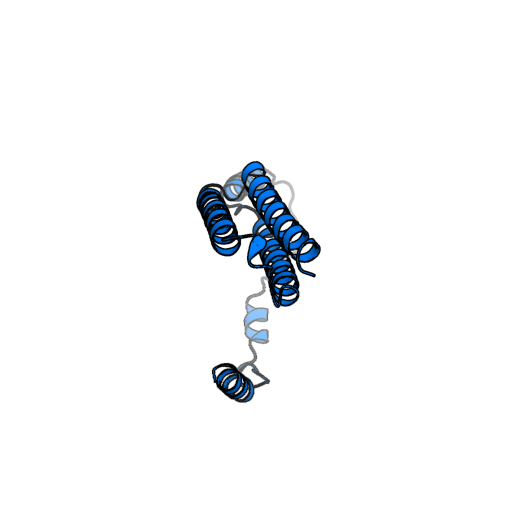TOM 1147 C CA . MET A 1 142 ? -19.565 8.428 13.098 1.00 77.62 142 MET A CA 1
ATOM 1148 C C . MET A 1 142 ? -20.974 7.930 13.426 1.00 77.62 142 MET A C 1
ATOM 1150 O O . MET A 1 142 ? -21.724 8.627 14.105 1.00 77.62 142 MET A O 1
ATOM 1154 N N . THR A 1 143 ? -21.356 6.761 12.920 1.00 69.62 143 THR A N 1
ATOM 1155 C CA . THR A 1 143 ? -22.667 6.158 13.191 1.00 69.62 143 THR A CA 1
ATOM 1156 C C . THR A 1 143 ? -22.677 5.202 14.375 1.00 69.62 143 THR A C 1
ATOM 1158 O O . THR A 1 143 ? -23.752 4.768 14.775 1.00 69.62 143 THR A O 1
ATOM 1161 N N . SER A 1 144 ? -21.507 4.866 14.922 1.00 55.78 144 SER A N 1
ATOM 1162 C CA . SER A 1 144 ? -21.412 4.107 16.169 1.00 55.78 144 SER A CA 1
ATOM 1163 C C . SER A 1 144 ? -21.519 5.089 17.352 1.00 55.78 144 SER A C 1
ATOM 1165 O O . SER A 1 144 ? -20.803 6.091 17.341 1.00 55.78 144 SER A O 1
ATOM 1167 N N . PRO A 1 145 ? -22.446 4.874 18.307 1.00 52.91 145 PRO A N 1
ATOM 1168 C CA . PRO A 1 145 ? -22.747 5.813 19.395 1.00 52.91 145 PRO A CA 1
ATOM 1169 C C . PRO A 1 145 ? -21.658 5.918 20.473 1.00 52.91 145 PRO A C 1
ATOM 1171 O O . PRO A 1 145 ? -20.904 4.938 20.672 1.00 52.91 145 PRO A O 1
#

Secondary structure (DSSP, 8-state):
-HHHHHHHHHHHS-S----SS--HHHHHTTSPP----------SHHHHHHHHHHHS-PPPTHHHHHHHHHHHHHHHHHHHHHHH-SS--GGG-SHHHHHHHHHHHHHHHHHHHHH-TT-HHHHHHHHHHHHHHHHHHHHHHHH--

Radius of gyration: 27.19 Å; Cα contacts (8 Å, |Δi|>4): 35; chains: 1; bounding box: 77×31×54 Å

Organism: NCBI:txid1195246

Foldseek 3Di:
DVVVVVVVVVVVDDPDDDPPDDCPVVVVVVDDDDDDDDDDDDPPVVVVVVVVVVVPDPDDCPLVVVLVVLVVVLVVLVVVLVVLCPDQDCVVPPVVVVLVVLVVVLVVLVVVCVVVVPDVVSVVVNVVSSVVSSVSSVVSSVPPD

Solvent-accessible surface area (backbone atoms only — not comparable to full-atom values): 9026 Å² total; per-residue (Å²): 124,67,65,67,57,49,54,53,51,60,71,67,52,78,92,71,85,76,74,94,61,88,56,63,70,65,52,60,75,67,53,83,78,86,75,92,70,88,83,87,89,82,79,75,65,60,58,59,53,50,57,58,53,64,74,67,62,69,81,68,68,68,63,58,55,51,52,53,50,53,50,52,54,49,53,51,53,49,50,57,52,53,64,68,47,78,64,68,51,77,88,68,58,68,54,67,58,53,54,51,54,50,52,51,53,50,49,52,50,53,54,50,33,74,79,44,74,87,42,67,65,59,54,50,51,49,53,50,52,53,52,52,52,50,52,51,54,50,51,51,49,72,70,26,133

pLDDT: mean 75.96, std 12.29, range [44.16, 91.75]

Sequence (145 aa):
MNETKLDELIATLPRDLAPARDLWPALEAQLPHPKPKRWPLASAASLLLASLLYWYWPATPALQLSALQQELQYQQALTERLATLQQVDSAFGDWQWQLQLWQQAVSQVRQALSFYPDDPGLQQQLASLYQQQLSYVDQLAMTSP

Mean predicted aligned error: 17.81 Å

Nearest PDB structures (foldseek):
  7vr1-assembly1_A  TM=3.444E-01  e=7.635E+00  Homo sapiens
  4zwt-assembly2_M  TM=2.692E-01  e=5.253E+00  Tequatrovirus T4